Protein AF-A0A9X2UNX3-F1 (afdb_monomer)

Sequence (127 aa):
MVDTNILVYATIDEAPKCDEARRWMQRLQRDGVQLCATPQIYREYLVVLTRGSVFERRFSSDEALATLNDIRPAFRTLSPTGDTFEKCTSLLQRYGVRGKQVHDANIVSVMYRCRHDDVRPQGACQV

Solvent-accessible surface area (backbone atoms only — not comparable to full-atom values): 7279 Å² total; per-residue (Å²): 117,58,55,39,67,53,53,54,23,48,73,34,85,71,30,96,47,15,70,58,37,43,51,51,53,53,47,37,48,73,73,71,46,82,47,26,35,35,71,64,38,54,51,52,38,46,49,57,42,53,74,44,71,49,74,88,41,71,43,53,71,66,57,42,50,50,55,47,62,70,55,47,79,75,36,51,76,52,69,78,54,89,67,28,58,62,46,20,53,52,50,31,67,75,68,66,54,58,77,78,52,46,58,55,42,42,53,52,22,40,54,58,48,57,64,51,58,79,71,50,76,90,70,83,84,80,130

Nearest PDB structures (foldseek):
  7vwo-assembly3_I  TM=8.496E-01  e=4.592E-05  Mycobacterium tuberculosis H37Rv
  1w8i-assembly1_A-2  TM=6.882E-01  e=8.251E-02  Archaeoglobus fulgidus DSM 4304
  5sv2-assembly1_A-2  TM=7.356E-01  e=9.205E-02  Mycobacterium tuberculosis H37Rv
  5k8j-assembly1_B  TM=7.153E-01  e=3.817E-01  Caulobacter vibrioides CB15
  6vlh-assembly1_A  TM=3.922E-01  e=4.725E+00  Human immunodeficiency virus 1

Secondary structure (DSSP, 8-state):
---HHHHHHHH-TTSTTHHHHHHHHHHHHHTTPPPEE-HHHHHHHHHHHHSSEETTEE--HHHHHHHHHHHGGGSEE-PPPTTHHHHHHHHHHHHT--TTHHHHHHHHHHHHHHHHHTTS-------

Mean predicted aligned error: 5.98 Å

Radius of gyration: 16.62 Å; Cα contacts (8 Å, |Δi|>4): 122; chains: 1; bounding box: 39×38×40 Å

Structure (mmCIF, N/CA/C/O backbone):
data_AF-A0A9X2UNX3-F1
#
_entry.id   AF-A0A9X2UNX3-F1
#
loop_
_atom_site.group_PDB
_atom_site.id
_atom_site.type_symbol
_atom_site.label_atom_id
_atom_site.label_alt_id
_atom_site.label_comp_id
_atom_site.label_asym_id
_atom_site.label_entity_id
_atom_site.label_seq_id
_atom_site.pdbx_PDB_ins_code
_atom_site.Cartn_x
_atom_site.Cartn_y
_atom_site.Cartn_z
_atom_site.occupancy
_atom_site.B_iso_or_equiv
_atom_site.auth_seq_id
_atom_site.auth_comp_id
_atom_site.auth_asym_id
_atom_site.auth_atom_id
_atom_site.pdbx_PDB_model_num
ATOM 1 N N . MET A 1 1 ? -9.435 -3.298 2.040 1.00 92.38 1 MET A N 1
ATOM 2 C CA . MET A 1 1 ? -8.011 -2.928 2.169 1.00 92.38 1 MET A CA 1
ATOM 3 C C . MET A 1 1 ? -7.242 -3.749 1.156 1.00 92.38 1 MET A C 1
ATOM 5 O O . MET A 1 1 ? -7.537 -4.932 1.050 1.00 92.38 1 MET A O 1
ATOM 9 N N . VAL A 1 2 ? -6.333 -3.142 0.403 1.00 94.69 2 VAL A N 1
ATOM 10 C CA . VAL A 1 2 ? -5.481 -3.831 -0.571 1.00 94.69 2 VAL A CA 1
ATOM 11 C C . VAL A 1 2 ? -4.076 -3.915 -0.001 1.00 94.69 2 VAL A C 1
ATOM 13 O O . VAL A 1 2 ? -3.547 -2.904 0.450 1.00 94.69 2 VAL A O 1
ATOM 16 N N . ASP A 1 3 ? -3.526 -5.123 0.014 1.00 93.50 3 ASP A N 1
ATOM 17 C CA . ASP A 1 3 ? -2.206 -5.426 0.558 1.00 93.50 3 ASP A CA 1
ATOM 18 C C . ASP A 1 3 ? -1.082 -5.118 -0.450 1.00 93.50 3 ASP A C 1
ATOM 20 O O . ASP A 1 3 ? -1.314 -4.957 -1.655 1.00 93.50 3 ASP A O 1
ATOM 24 N N . THR A 1 4 ? 0.152 -5.043 0.043 1.00 93.25 4 THR A N 1
ATOM 25 C CA . THR A 1 4 ? 1.350 -4.757 -0.746 1.00 93.25 4 THR A CA 1
ATOM 26 C C . THR A 1 4 ? 1.548 -5.761 -1.875 1.00 93.25 4 THR A C 1
ATOM 28 O O . THR A 1 4 ? 1.956 -5.365 -2.964 1.00 93.25 4 THR A O 1
ATOM 31 N N . ASN A 1 5 ? 1.235 -7.043 -1.666 1.00 92.75 5 ASN A N 1
ATOM 32 C CA . ASN A 1 5 ? 1.383 -8.053 -2.714 1.00 92.75 5 ASN A CA 1
ATOM 33 C C . ASN A 1 5 ? 0.528 -7.736 -3.956 1.00 92.75 5 ASN A C 1
ATOM 35 O O . ASN A 1 5 ? 1.043 -7.786 -5.068 1.00 92.75 5 ASN A O 1
ATOM 39 N N . ILE A 1 6 ? -0.739 -7.353 -3.781 1.00 94.19 6 ILE A N 1
ATOM 40 C CA . ILE A 1 6 ? -1.653 -7.013 -4.874 1.00 94.19 6 ILE A CA 1
ATOM 41 C C . ILE A 1 6 ? -1.183 -5.744 -5.580 1.00 94.19 6 ILE A C 1
ATOM 43 O O . ILE A 1 6 ? -1.213 -5.709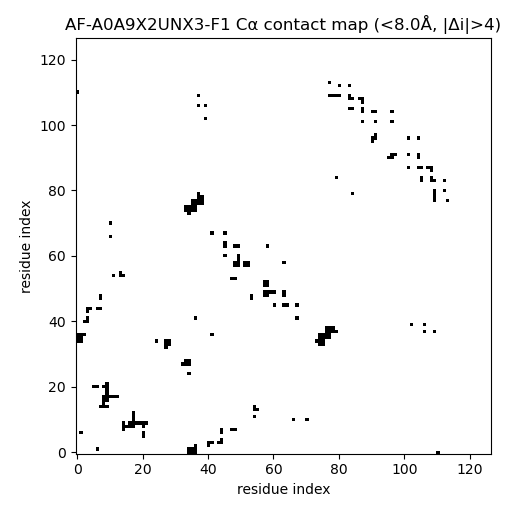 -6.808 1.00 94.19 6 ILE A O 1
ATOM 47 N N . LEU A 1 7 ? -0.699 -4.740 -4.836 1.00 94.88 7 LEU A N 1
ATOM 48 C CA . LEU A 1 7 ? -0.101 -3.547 -5.443 1.00 94.88 7 LEU A CA 1
ATOM 49 C C . LEU A 1 7 ? 1.093 -3.915 -6.327 1.00 94.88 7 LEU A C 1
ATOM 51 O O . LEU A 1 7 ? 1.130 -3.506 -7.479 1.00 94.88 7 LEU A O 1
ATOM 55 N N . VAL A 1 8 ? 2.019 -4.733 -5.818 1.00 95.12 8 VAL A N 1
ATOM 56 C CA . VAL A 1 8 ? 3.202 -5.198 -6.561 1.00 95.12 8 VAL A CA 1
ATOM 57 C C . VAL A 1 8 ? 2.810 -5.968 -7.822 1.00 95.12 8 VAL A C 1
ATOM 59 O O . VAL A 1 8 ? 3.374 -5.719 -8.883 1.00 95.12 8 VAL A O 1
ATOM 62 N N . TYR A 1 9 ? 1.834 -6.877 -7.737 1.00 95.31 9 TYR A N 1
ATOM 63 C CA . TYR A 1 9 ? 1.360 -7.594 -8.920 1.00 95.31 9 TYR A CA 1
ATOM 64 C C . TYR A 1 9 ? 0.719 -6.650 -9.935 1.00 95.31 9 TYR A C 1
ATOM 66 O O . TYR A 1 9 ? 0.945 -6.814 -11.121 1.00 95.31 9 TYR A O 1
ATOM 74 N N . ALA A 1 10 ? -0.062 -5.663 -9.502 1.00 93.62 10 ALA A N 1
ATOM 75 C CA . ALA A 1 10 ? -0.790 -4.801 -10.423 1.00 93.62 10 ALA A CA 1
ATOM 76 C C . ALA A 1 10 ? 0.069 -3.742 -11.136 1.00 93.62 10 ALA A C 1
ATOM 78 O O . ALA A 1 10 ? -0.351 -3.228 -12.180 1.00 93.62 10 ALA A O 1
ATOM 79 N N . THR A 1 11 ? 1.221 -3.377 -10.571 1.00 92.94 11 THR A N 1
ATOM 80 C CA . THR A 1 11 ? 2.065 -2.288 -11.087 1.00 92.94 11 THR A CA 1
ATOM 81 C C . THR A 1 11 ? 3.265 -2.754 -11.901 1.00 92.94 11 THR A C 1
ATOM 83 O O . THR A 1 11 ? 3.841 -1.937 -12.613 1.00 92.94 11 THR A O 1
ATOM 86 N N . ILE A 1 12 ? 3.635 -4.035 -11.832 1.00 92.12 12 ILE A N 1
ATOM 87 C CA . ILE A 1 12 ? 4.781 -4.583 -12.565 1.00 92.12 12 ILE A CA 1
ATOM 88 C C . ILE A 1 12 ? 4.263 -5.508 -13.666 1.00 92.12 12 ILE A C 1
ATOM 90 O O . ILE A 1 12 ? 3.625 -6.519 -13.377 1.00 92.12 12 ILE A O 1
ATOM 94 N N . ASP A 1 13 ? 4.515 -5.161 -14.927 1.00 91.19 13 ASP A N 1
ATOM 95 C CA . ASP A 1 13 ? 4.016 -5.916 -16.086 1.00 91.19 13 ASP A CA 1
ATOM 96 C C . ASP A 1 13 ? 4.584 -7.342 -16.138 1.00 91.19 13 ASP A C 1
ATOM 98 O O . ASP A 1 13 ? 3.883 -8.280 -16.504 1.00 91.19 13 ASP A O 1
ATOM 102 N N . GLU A 1 14 ? 5.824 -7.526 -15.684 1.00 92.00 14 GLU A N 1
ATOM 103 C CA . GLU A 1 14 ? 6.514 -8.815 -15.608 1.00 92.00 14 GLU A CA 1
ATOM 104 C C . GLU A 1 14 ? 5.988 -9.719 -14.477 1.00 92.00 14 GLU A C 1
ATOM 106 O O . GLU A 1 14 ? 6.379 -10.883 -14.358 1.00 92.00 14 GLU A O 1
ATOM 111 N N . ALA A 1 15 ? 5.100 -9.212 -13.616 1.00 91.81 15 ALA A N 1
ATOM 112 C CA . ALA A 1 15 ? 4.562 -9.996 -12.519 1.00 91.81 15 ALA A CA 1
ATOM 113 C C . ALA A 1 15 ? 3.610 -11.092 -13.046 1.00 91.81 15 ALA A C 1
ATOM 115 O O . ALA A 1 15 ? 2.665 -10.797 -13.781 1.00 91.81 15 ALA A O 1
ATOM 116 N N . PRO A 1 16 ? 3.735 -12.356 -12.596 1.00 92.31 16 PRO A N 1
ATOM 117 C CA . PRO A 1 16 ? 3.002 -13.492 -13.174 1.00 92.31 16 PRO A CA 1
ATOM 118 C C . PRO A 1 16 ? 1.475 -13.418 -13.010 1.00 92.31 16 PRO A C 1
ATOM 120 O O . PRO A 1 16 ? 0.745 -14.181 -13.636 1.00 92.31 16 PRO A O 1
ATOM 123 N N . LYS A 1 17 ? 0.979 -12.523 -12.149 1.00 93.56 17 LYS A N 1
ATOM 124 C CA . LYS A 1 17 ? -0.451 -12.290 -11.900 1.00 93.56 17 LYS A CA 1
ATOM 125 C C . LYS A 1 17 ? -0.874 -10.850 -12.185 1.00 93.56 17 LYS A C 1
ATOM 127 O O . LYS A 1 17 ? -1.880 -10.399 -11.641 1.00 93.56 17 LYS A O 1
ATOM 132 N N . CYS A 1 18 ? -0.120 -10.127 -13.013 1.00 94.00 18 CYS A N 1
ATOM 133 C CA . CYS A 1 18 ? -0.375 -8.714 -13.279 1.00 94.00 18 CYS A CA 1
ATOM 134 C C . CYS A 1 18 ? -1.786 -8.464 -13.816 1.00 94.00 18 CYS A C 1
ATOM 136 O O . CYS A 1 18 ? -2.574 -7.729 -13.213 1.00 94.00 18 CYS A O 1
ATOM 138 N N . ASP A 1 19 ? -2.167 -9.186 -14.867 1.00 95.12 19 ASP A N 1
ATOM 139 C CA . ASP A 1 19 ? -3.499 -9.067 -15.454 1.00 95.12 19 ASP A CA 1
ATOM 140 C C . ASP A 1 19 ? -4.619 -9.481 -14.494 1.00 95.12 19 ASP A C 1
ATOM 142 O O . ASP A 1 19 ? -5.700 -8.892 -14.491 1.00 95.12 19 ASP A O 1
ATOM 146 N N . GLU A 1 20 ? -4.386 -10.506 -13.671 1.00 96.19 20 GLU A N 1
ATOM 147 C CA . GLU A 1 20 ? -5.356 -10.959 -12.673 1.00 96.19 20 GLU A CA 1
ATOM 148 C C . GLU A 1 20 ? -5.585 -9.881 -11.607 1.00 96.19 20 GLU A C 1
ATOM 150 O O . GLU A 1 20 ? -6.734 -9.529 -11.329 1.00 96.19 20 GLU A O 1
ATOM 155 N N . ALA A 1 21 ? -4.506 -9.300 -11.075 1.00 95.50 21 ALA A N 1
ATOM 156 C CA . ALA A 1 21 ? -4.566 -8.231 -10.087 1.00 95.50 21 ALA A CA 1
ATOM 157 C C . ALA A 1 21 ? -5.266 -6.983 -10.649 1.00 95.50 21 ALA A C 1
ATOM 159 O O . ALA A 1 21 ? -6.172 -6.440 -10.010 1.00 95.50 21 ALA A O 1
ATOM 160 N N . ARG A 1 22 ? -4.922 -6.570 -11.878 1.00 95.19 22 ARG A N 1
ATOM 161 C CA . ARG A 1 22 ? -5.570 -5.443 -12.571 1.00 95.19 22 ARG A CA 1
ATOM 162 C C . ARG A 1 22 ? -7.062 -5.687 -12.779 1.00 95.19 22 ARG A C 1
ATOM 164 O O . ARG A 1 22 ? -7.871 -4.835 -12.411 1.00 95.19 22 ARG A O 1
ATOM 171 N N . ARG A 1 23 ? -7.451 -6.862 -13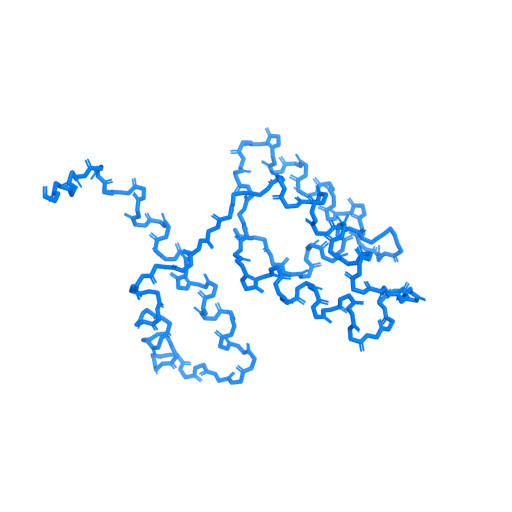.292 1.00 95.44 23 ARG A N 1
ATOM 172 C CA . ARG A 1 23 ? -8.867 -7.221 -13.492 1.00 95.44 23 ARG A CA 1
ATOM 173 C C . ARG A 1 23 ? -9.648 -7.249 -12.183 1.00 95.44 23 ARG A C 1
ATOM 175 O O . ARG A 1 23 ? -10.791 -6.793 -12.155 1.00 95.44 23 ARG A O 1
ATOM 182 N N . TRP A 1 24 ? -9.055 -7.770 -11.111 1.00 95.12 24 TRP A N 1
ATOM 183 C CA . TRP A 1 24 ? -9.691 -7.807 -9.796 1.00 95.12 24 TRP A CA 1
ATOM 184 C C . TRP A 1 24 ? -9.952 -6.395 -9.258 1.00 95.12 24 TRP A C 1
ATOM 186 O O . TRP A 1 24 ? -11.082 -6.091 -8.877 1.00 95.12 24 TRP A O 1
ATOM 196 N N . MET A 1 25 ? -8.956 -5.503 -9.317 1.00 93.69 25 MET A N 1
ATOM 197 C CA . MET A 1 25 ? -9.121 -4.108 -8.890 1.00 93.69 25 MET A CA 1
ATOM 198 C C . MET A 1 25 ? -10.160 -3.362 -9.732 1.00 93.69 25 MET A C 1
ATOM 200 O O . MET A 1 25 ? -11.055 -2.727 -9.177 1.0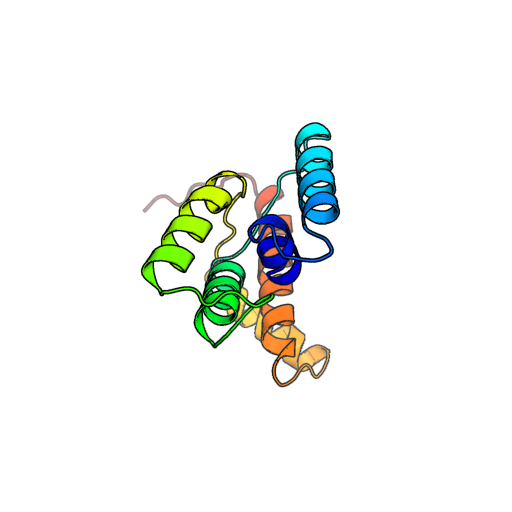0 93.69 25 MET A O 1
ATOM 204 N N . GLN A 1 26 ? -10.098 -3.493 -11.060 1.00 93.88 26 GLN A N 1
ATOM 205 C CA . GLN A 1 26 ? -11.063 -2.869 -11.971 1.00 93.88 26 GLN A CA 1
ATOM 206 C C . GLN A 1 26 ? -12.486 -3.380 -11.743 1.00 93.88 26 GLN A C 1
ATOM 208 O O . GLN A 1 26 ? -13.443 -2.616 -11.830 1.00 93.88 26 GLN A O 1
ATOM 213 N N . ARG A 1 27 ? -12.656 -4.680 -11.472 1.00 95.88 27 ARG A N 1
ATOM 214 C CA . ARG A 1 27 ? -13.964 -5.248 -11.134 1.00 95.88 27 ARG A CA 1
ATOM 215 C C . ARG A 1 27 ? -14.510 -4.625 -9.854 1.00 95.88 27 ARG A C 1
ATOM 217 O O . ARG A 1 27 ? -15.627 -4.134 -9.878 1.00 95.88 27 ARG A O 1
ATOM 224 N N . LEU A 1 28 ? -13.723 -4.595 -8.780 1.00 94.31 28 LEU A N 1
ATOM 225 C CA . LEU A 1 28 ? -14.159 -4.007 -7.512 1.00 94.31 28 LEU A CA 1
ATOM 226 C C . LEU A 1 28 ? -14.555 -2.536 -7.663 1.00 94.31 28 LEU A C 1
ATOM 228 O O . LEU A 1 28 ? -15.599 -2.134 -7.163 1.00 94.31 28 LEU A O 1
ATOM 232 N N . GLN A 1 29 ? -13.772 -1.755 -8.408 1.00 91.56 29 GLN A N 1
ATOM 233 C CA . GLN A 1 29 ? -14.106 -0.359 -8.690 1.00 91.56 29 GLN A CA 1
ATOM 234 C C . GLN A 1 29 ? -15.410 -0.221 -9.488 1.00 91.56 29 GLN A C 1
ATOM 236 O O . GLN A 1 29 ? -16.239 0.621 -9.150 1.00 91.56 29 GLN A O 1
ATOM 241 N N . ARG A 1 30 ? -15.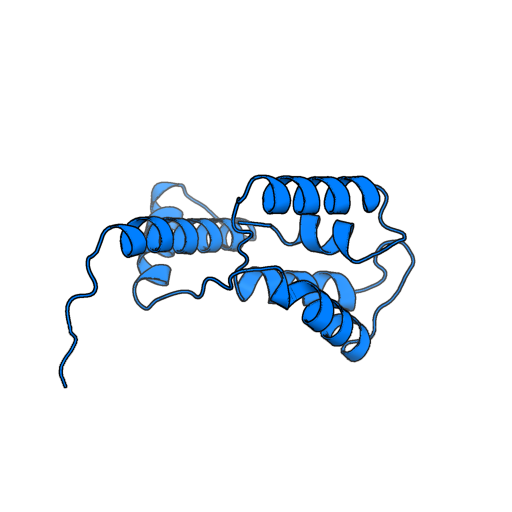628 -1.063 -10.511 1.00 94.44 30 ARG A N 1
ATOM 242 C CA . ARG A 1 30 ? -16.893 -1.090 -11.272 1.00 94.44 30 ARG A CA 1
ATOM 243 C C . ARG A 1 30 ? -18.089 -1.489 -10.412 1.00 94.44 30 ARG A C 1
ATOM 245 O O . ARG A 1 30 ? -19.168 -0.941 -10.601 1.00 94.44 30 ARG A O 1
ATOM 252 N N . ASP A 1 31 ? -17.879 -2.381 -9.451 1.00 96.31 31 ASP A N 1
ATOM 253 C CA . ASP A 1 31 ? -18.893 -2.818 -8.488 1.00 96.31 31 ASP A CA 1
ATOM 254 C C . ASP A 1 31 ? -19.125 -1.769 -7.369 1.00 96.31 31 ASP A C 1
ATOM 256 O O . ASP A 1 31 ? -19.857 -2.025 -6.415 1.00 96.31 31 ASP A O 1
ATOM 260 N N . GLY A 1 32 ? -18.502 -0.584 -7.459 1.00 93.25 32 GLY A N 1
ATOM 261 C CA . GLY A 1 32 ? -18.643 0.505 -6.485 1.00 93.25 32 GLY A CA 1
ATOM 262 C C . GLY A 1 32 ? -17.886 0.276 -5.173 1.00 93.25 32 GLY A C 1
ATOM 263 O O . GLY A 1 32 ? -18.100 0.995 -4.197 1.00 93.25 32 GLY A O 1
ATOM 264 N N . VAL A 1 33 ? -16.997 -0.718 -5.119 1.00 93.81 33 VAL A N 1
ATOM 265 C CA . VAL A 1 33 ? -16.198 -1.022 -3.931 1.00 93.81 33 VAL A CA 1
ATOM 266 C C . VAL A 1 33 ? -15.003 -0.075 -3.859 1.00 93.81 33 VAL A C 1
ATOM 268 O O . VAL A 1 33 ? -14.098 -0.116 -4.696 1.00 93.81 33 VAL A O 1
ATOM 271 N N . GLN A 1 34 ? -14.956 0.744 -2.807 1.00 93.31 34 GLN A N 1
ATOM 272 C CA . GLN A 1 34 ? -13.822 1.627 -2.556 1.00 93.31 34 GLN A CA 1
ATOM 273 C C . GLN A 1 34 ? -12.562 0.816 -2.223 1.00 93.31 34 GLN A C 1
ATOM 275 O O . GLN A 1 34 ? -12.486 0.131 -1.196 1.00 93.31 34 GLN A O 1
ATOM 280 N N . LEU A 1 35 ? -11.533 0.945 -3.059 1.00 95.25 35 LEU A N 1
ATOM 281 C CA . LEU A 1 35 ? -10.209 0.422 -2.746 1.00 95.25 35 LEU A CA 1
ATOM 282 C C . LEU A 1 35 ? -9.533 1.330 -1.717 1.00 95.25 35 LEU A C 1
ATOM 284 O O . LEU A 1 35 ? -9.529 2.555 -1.845 1.00 95.25 35 LEU A O 1
ATOM 288 N N . CYS A 1 36 ? -8.944 0.716 -0.694 1.00 96.19 36 CYS A N 1
ATOM 289 C CA . CYS A 1 36 ? -8.269 1.426 0.387 1.00 96.19 36 CYS A CA 1
ATOM 290 C C . CYS A 1 36 ? -6.891 0.828 0.645 1.00 96.19 36 CYS A C 1
ATOM 292 O O . CYS A 1 36 ? -6.759 -0.397 0.666 1.00 96.19 36 CYS A O 1
ATOM 294 N N . ALA A 1 37 ? -5.912 1.677 0.933 1.00 96.44 37 ALA A N 1
ATOM 295 C CA . ALA A 1 37 ? -4.577 1.282 1.371 1.00 96.44 37 ALA A CA 1
ATOM 296 C C . ALA A 1 37 ? -4.081 2.232 2.470 1.00 96.44 37 ALA A C 1
ATOM 298 O O . ALA A 1 37 ? -4.595 3.341 2.630 1.00 96.44 37 ALA A O 1
ATOM 299 N N . THR A 1 38 ? -3.104 1.790 3.260 1.00 96.31 38 THR A N 1
ATOM 300 C CA . THR A 1 38 ? -2.526 2.596 4.345 1.00 96.31 38 THR A CA 1
ATOM 301 C C . THR A 1 38 ? -1.140 3.113 3.961 1.00 96.31 38 THR A C 1
ATOM 303 O O . THR A 1 38 ? -0.460 2.503 3.132 1.00 96.31 38 THR A O 1
ATOM 306 N N . PRO A 1 39 ? -0.638 4.176 4.616 1.00 95.62 39 PRO A N 1
ATOM 307 C CA . PRO A 1 39 ? 0.751 4.599 4.453 1.00 95.62 39 PRO A CA 1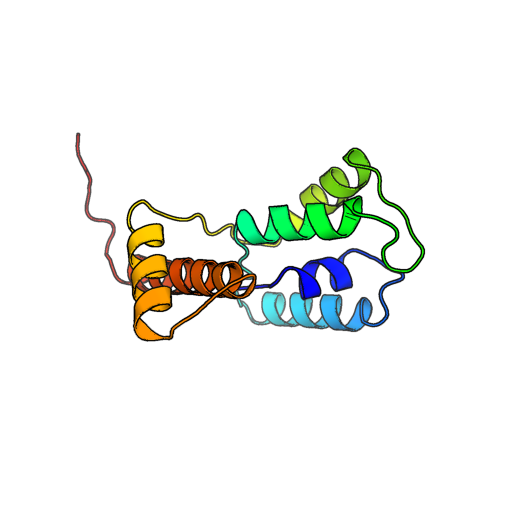
ATOM 308 C C . PRO A 1 39 ? 1.779 3.496 4.747 1.00 95.62 39 PRO A C 1
ATOM 310 O O . PRO A 1 39 ? 2.881 3.532 4.207 1.00 95.62 39 PRO A O 1
ATOM 313 N N . GLN A 1 40 ? 1.445 2.517 5.598 1.00 96.12 40 GLN A N 1
ATOM 314 C CA . GLN A 1 40 ? 2.319 1.370 5.850 1.00 96.12 40 GLN A CA 1
ATOM 315 C C . GLN A 1 40 ? 2.439 0.479 4.613 1.00 96.12 40 GLN A C 1
ATOM 317 O O . GLN A 1 40 ? 3.557 0.164 4.222 1.00 96.12 40 GLN A O 1
ATOM 322 N N . ILE A 1 41 ? 1.318 0.166 3.959 1.00 97.31 41 ILE A N 1
ATOM 323 C CA . ILE A 1 41 ? 1.284 -0.636 2.728 1.00 97.31 41 ILE A CA 1
ATOM 324 C C . ILE A 1 41 ? 2.120 0.028 1.625 1.00 97.31 41 ILE A C 1
ATOM 326 O O . ILE A 1 41 ? 2.876 -0.645 0.927 1.00 97.31 41 ILE A O 1
ATOM 330 N N . TYR A 1 42 ? 2.056 1.359 1.506 1.00 97.50 42 TYR A N 1
ATOM 331 C CA . TYR A 1 42 ? 2.891 2.102 0.555 1.00 97.50 42 TYR A CA 1
ATOM 332 C C . TYR A 1 42 ? 4.386 2.028 0.889 1.00 97.50 42 TYR A C 1
ATOM 334 O O . TYR A 1 42 ? 5.208 1.885 -0.012 1.00 97.50 42 TYR A O 1
ATOM 342 N N . ARG A 1 43 ? 4.767 2.087 2.172 1.00 96.69 43 ARG A N 1
ATOM 343 C CA . ARG A 1 43 ? 6.173 1.900 2.574 1.00 96.69 43 ARG A CA 1
ATOM 344 C C . ARG A 1 43 ? 6.653 0.481 2.295 1.00 96.69 43 ARG A C 1
ATOM 346 O O . ARG A 1 43 ? 7.750 0.311 1.778 1.00 96.69 43 ARG A O 1
ATOM 353 N N . GLU A 1 44 ? 5.838 -0.523 2.600 1.00 96.44 44 GLU A N 1
ATOM 354 C CA . GLU A 1 44 ? 6.148 -1.924 2.303 1.00 96.44 44 GLU A CA 1
ATOM 355 C C . GLU A 1 44 ? 6.295 -2.156 0.795 1.00 96.44 44 GLU A C 1
ATOM 357 O O . GLU A 1 44 ? 7.233 -2.824 0.369 1.00 96.44 44 GLU A O 1
ATOM 362 N N . TYR A 1 45 ? 5.441 -1.531 -0.019 1.00 96.81 45 TYR A N 1
ATOM 363 C CA . TYR A 1 45 ? 5.559 -1.529 -1.477 1.00 96.81 45 TYR A CA 1
ATOM 364 C C . TYR A 1 45 ? 6.908 -0.969 -1.940 1.00 96.81 45 TYR A C 1
ATOM 366 O O . TYR A 1 45 ? 7.634 -1.642 -2.670 1.00 96.81 45 TYR A O 1
ATOM 374 N N . LEU A 1 46 ? 7.297 0.215 -1.455 1.00 96.88 46 LEU A N 1
ATOM 375 C CA . LEU A 1 46 ? 8.590 0.815 -1.797 1.00 96.88 46 LEU A CA 1
ATOM 376 C C . LEU A 1 46 ? 9.764 -0.071 -1.362 1.00 96.88 46 LEU A C 1
ATOM 378 O O . LEU A 1 46 ? 10.714 -0.237 -2.122 1.00 96.88 46 LEU A O 1
ATOM 382 N N . VAL A 1 47 ? 9.687 -0.696 -0.181 1.00 96.19 47 VAL A N 1
ATOM 383 C CA . VAL A 1 47 ? 10.695 -1.666 0.277 1.00 96.19 47 VAL A CA 1
ATOM 384 C C . VAL A 1 47 ? 10.779 -2.859 -0.673 1.00 96.19 47 VAL A C 1
ATOM 386 O O . VAL A 1 47 ? 11.882 -3.286 -1.005 1.00 96.19 47 VAL A O 1
ATOM 389 N N . VAL A 1 48 ? 9.649 -3.408 -1.129 1.00 95.25 48 VAL A N 1
ATOM 390 C CA . VAL A 1 48 ? 9.660 -4.534 -2.073 1.00 95.25 48 VAL A CA 1
ATOM 391 C C . VAL A 1 48 ? 10.352 -4.140 -3.371 1.00 95.25 48 VAL A C 1
ATOM 393 O O . VAL A 1 48 ? 11.241 -4.872 -3.794 1.00 95.25 48 VAL A O 1
ATOM 396 N N . LEU A 1 49 ? 10.001 -2.995 -3.958 1.00 95.38 49 LEU A N 1
ATOM 397 C CA . LEU A 1 49 ? 10.555 -2.555 -5.241 1.00 95.38 49 LEU A CA 1
ATOM 398 C C . LEU A 1 49 ? 12.049 -2.206 -5.165 1.00 95.38 49 LEU A C 1
ATOM 400 O O . LEU A 1 49 ? 12.775 -2.440 -6.125 1.00 95.38 49 LEU A O 1
ATOM 404 N N . THR A 1 50 ? 12.518 -1.672 -4.034 1.00 95.06 50 THR A N 1
ATOM 405 C CA . THR A 1 50 ? 13.887 -1.128 -3.909 1.00 95.06 50 THR A CA 1
ATOM 406 C C . THR A 1 50 ? 14.894 -2.067 -3.239 1.00 95.06 50 THR A C 1
ATOM 408 O O . THR A 1 50 ? 16.098 -1.842 -3.344 1.00 95.06 50 THR A O 1
ATOM 411 N N . ARG A 1 51 ? 14.461 -3.145 -2.565 1.00 92.62 51 ARG A N 1
ATOM 412 C CA . ARG A 1 51 ? 15.380 -4.057 -1.841 1.00 92.62 51 ARG A CA 1
ATOM 413 C C . ARG A 1 51 ? 16.254 -4.942 -2.738 1.00 92.62 51 ARG A C 1
ATOM 415 O O . ARG A 1 51 ? 17.138 -5.626 -2.228 1.00 92.62 51 ARG A O 1
ATOM 422 N N . GLY A 1 52 ? 15.969 -5.016 -4.036 1.00 88.88 52 GLY A N 1
ATOM 423 C CA . GLY A 1 52 ? 16.648 -5.911 -4.968 1.00 88.88 52 GLY A CA 1
ATOM 424 C C . GLY A 1 52 ? 15.907 -6.030 -6.297 1.00 88.88 52 GLY A C 1
ATOM 425 O O . GLY A 1 52 ? 15.115 -5.166 -6.656 1.00 88.88 52 GLY A O 1
ATOM 426 N N . SER A 1 53 ? 16.163 -7.114 -7.029 1.00 88.12 53 SER A N 1
ATOM 427 C CA . SER A 1 53 ? 15.397 -7.449 -8.231 1.00 88.12 53 SER A CA 1
ATOM 428 C C . SER A 1 53 ? 14.026 -8.023 -7.872 1.00 88.12 53 SER A C 1
ATOM 430 O O . SER A 1 53 ? 13.938 -8.981 -7.099 1.00 88.12 53 SER A O 1
ATOM 432 N N . VAL A 1 54 ? 12.974 -7.485 -8.477 1.00 88.56 54 VAL A N 1
ATOM 433 C CA . VAL A 1 54 ? 11.588 -7.942 -8.373 1.00 88.56 54 VAL A CA 1
ATOM 434 C C . VAL A 1 54 ? 11.124 -8.298 -9.778 1.00 88.56 54 VAL A C 1
ATOM 436 O O . VAL A 1 54 ? 11.168 -7.445 -10.656 1.00 88.56 54 VAL A O 1
ATOM 439 N N . PHE A 1 55 ? 10.723 -9.555 -9.995 1.00 89.81 55 PHE A N 1
ATOM 440 C CA . PHE A 1 55 ? 10.369 -10.077 -11.326 1.00 89.81 55 PHE A CA 1
ATOM 441 C C . PHE A 1 55 ? 11.426 -9.726 -12.390 1.00 89.81 55 PHE A C 1
ATOM 443 O O . PHE A 1 55 ? 11.117 -9.169 -13.432 1.00 89.81 55 PHE A O 1
ATOM 450 N N . GLU A 1 56 ? 12.700 -9.993 -12.071 1.00 88.12 56 GLU A N 1
ATOM 451 C CA . GLU A 1 56 ? 13.874 -9.752 -12.936 1.00 88.12 56 GLU A CA 1
ATOM 452 C C . GLU A 1 56 ? 14.214 -8.277 -13.220 1.00 88.12 56 GLU A C 1
ATOM 454 O O . GLU A 1 56 ? 15.296 -7.980 -13.725 1.00 88.12 56 GLU A O 1
ATOM 459 N N . ARG A 1 57 ? 13.380 -7.333 -12.775 1.00 88.75 57 ARG A N 1
ATOM 460 C CA . ARG A 1 57 ? 13.629 -5.893 -12.875 1.00 88.75 57 ARG A CA 1
ATOM 461 C C . ARG A 1 57 ? 14.191 -5.323 -11.573 1.00 88.75 57 ARG A C 1
ATOM 463 O O . ARG A 1 57 ? 13.787 -5.711 -10.480 1.00 88.75 57 ARG A O 1
ATOM 470 N N . ARG A 1 58 ? 15.119 -4.369 -11.665 1.00 92.62 58 ARG A N 1
ATOM 471 C CA . ARG A 1 58 ? 15.545 -3.534 -10.527 1.00 92.62 58 ARG A CA 1
ATOM 472 C C . ARG A 1 58 ? 14.924 -2.154 -10.666 1.00 92.62 58 ARG A C 1
ATOM 474 O O . ARG A 1 58 ? 14.973 -1.589 -11.752 1.00 92.62 58 ARG A O 1
ATOM 481 N N . PHE A 1 59 ? 14.389 -1.629 -9.571 1.00 94.94 59 PHE A N 1
ATOM 482 C CA . PHE A 1 59 ? 13.841 -0.279 -9.522 1.00 94.94 59 PHE A CA 1
ATOM 483 C C . PHE A 1 59 ? 14.793 0.633 -8.757 1.00 94.94 59 PHE A C 1
ATOM 485 O O . PHE A 1 59 ? 15.267 0.289 -7.670 1.00 94.94 59 PHE A O 1
ATOM 492 N N . SER A 1 60 ? 15.046 1.814 -9.307 1.00 95.62 60 SER A N 1
ATOM 493 C CA . SER A 1 60 ? 15.551 2.941 -8.530 1.00 95.62 60 SER A CA 1
ATOM 494 C C . SER A 1 60 ? 14.470 3.474 -7.581 1.00 95.62 60 SER A C 1
ATOM 496 O O . SER A 1 60 ? 13.274 3.218 -7.753 1.00 95.62 60 SER A O 1
ATOM 498 N N . SER A 1 61 ? 14.882 4.247 -6.574 1.00 95.50 61 SER A N 1
ATOM 499 C CA . SER A 1 61 ? 13.944 4.927 -5.673 1.00 95.50 61 SER A CA 1
ATOM 500 C C . SER A 1 61 ? 12.980 5.843 -6.432 1.00 95.50 61 SER A C 1
ATOM 502 O O . SER A 1 61 ? 11.791 5.857 -6.119 1.00 95.50 61 SER A O 1
ATOM 504 N N . ASP A 1 62 ? 13.467 6.555 -7.451 1.00 97.69 62 ASP A N 1
ATOM 505 C CA . ASP A 1 62 ? 12.659 7.490 -8.240 1.00 97.69 62 ASP A CA 1
ATOM 506 C C . ASP A 1 62 ? 11.612 6.758 -9.086 1.00 97.69 62 ASP A C 1
ATOM 508 O O . ASP A 1 62 ? 10.445 7.144 -9.085 1.00 97.69 62 ASP A O 1
ATOM 512 N N . GLU A 1 63 ? 11.982 5.647 -9.733 1.00 96.31 63 GLU A N 1
ATOM 513 C CA . GLU A 1 63 ? 11.025 4.808 -10.468 1.00 96.31 63 GLU A CA 1
ATOM 514 C C . GLU A 1 63 ? 9.963 4.204 -9.543 1.00 96.31 63 GLU A C 1
ATOM 516 O O . GLU A 1 63 ? 8.777 4.185 -9.882 1.00 96.31 63 GLU A O 1
ATOM 521 N N . ALA A 1 64 ? 10.365 3.718 -8.364 1.00 96.31 64 ALA A N 1
ATOM 522 C CA . ALA A 1 64 ? 9.434 3.146 -7.395 1.00 96.31 64 ALA A CA 1
ATOM 523 C C . ALA A 1 64 ? 8.440 4.199 -6.874 1.00 96.31 64 ALA A C 1
ATOM 525 O O . ALA A 1 64 ? 7.247 3.910 -6.739 1.00 96.31 64 ALA A O 1
ATOM 526 N N . LEU A 1 65 ? 8.912 5.425 -6.620 1.00 97.44 65 LEU A N 1
ATOM 527 C CA . LEU A 1 65 ? 8.077 6.554 -6.210 1.00 97.44 65 LEU A CA 1
ATOM 528 C C . LEU A 1 65 ? 7.141 7.017 -7.328 1.00 97.44 65 LEU A C 1
ATOM 530 O O . LEU A 1 65 ? 5.966 7.251 -7.053 1.00 97.44 65 LEU A O 1
ATOM 534 N N . ALA A 1 66 ? 7.627 7.116 -8.567 1.00 96.88 66 ALA A N 1
ATOM 535 C CA . ALA A 1 66 ? 6.800 7.445 -9.726 1.00 96.88 66 ALA A CA 1
ATOM 536 C C . ALA A 1 66 ? 5.668 6.421 -9.889 1.00 96.88 66 ALA A C 1
ATOM 538 O O . ALA A 1 66 ? 4.496 6.787 -9.871 1.00 96.88 66 ALA A O 1
ATOM 539 N N . THR A 1 67 ? 6.010 5.130 -9.872 1.00 95.31 67 THR A N 1
ATOM 540 C CA . THR A 1 67 ? 5.029 4.039 -9.974 1.00 95.31 67 THR A CA 1
ATOM 541 C C . THR A 1 67 ? 3.993 4.094 -8.844 1.00 95.31 67 THR A C 1
ATOM 543 O O . THR A 1 67 ? 2.799 3.894 -9.067 1.00 95.31 67 THR A O 1
ATOM 546 N N . LEU A 1 68 ? 4.425 4.380 -7.609 1.00 96.31 68 LEU A N 1
ATOM 547 C CA . LEU A 1 68 ? 3.509 4.550 -6.481 1.00 96.31 68 LEU A CA 1
ATOM 548 C C . LEU A 1 68 ? 2.583 5.760 -6.678 1.00 96.31 68 LEU A C 1
ATOM 550 O O . LEU A 1 68 ? 1.396 5.679 -6.366 1.00 96.31 68 LEU A O 1
ATOM 554 N N . ASN A 1 69 ? 3.108 6.880 -7.171 1.00 96.31 69 ASN A N 1
ATOM 555 C CA . ASN A 1 69 ? 2.327 8.092 -7.406 1.00 96.31 69 ASN A CA 1
ATOM 556 C C . ASN A 1 69 ? 1.279 7.910 -8.508 1.00 96.31 69 ASN A C 1
ATOM 558 O O . ASN A 1 69 ? 0.203 8.492 -8.387 1.00 96.31 69 ASN A O 1
ATOM 562 N N . ASP A 1 70 ? 1.548 7.065 -9.502 1.00 95.00 70 ASP A N 1
ATOM 563 C CA . ASP A 1 70 ? 0.595 6.745 -10.567 1.00 95.00 70 ASP A CA 1
ATOM 564 C C . ASP A 1 70 ? -0.581 5.906 -10.053 1.00 95.00 70 ASP A C 1
ATOM 566 O O . ASP A 1 70 ? -1.736 6.151 -10.404 1.00 95.00 70 ASP A O 1
ATOM 570 N N . ILE A 1 71 ? -0.314 4.929 -9.178 1.00 92.88 71 ILE A N 1
ATOM 571 C CA . ILE A 1 71 ? -1.345 3.997 -8.699 1.00 92.88 71 ILE A CA 1
ATOM 572 C C . ILE A 1 71 ? -2.121 4.527 -7.484 1.00 92.88 71 ILE A C 1
ATOM 574 O O . ILE A 1 71 ? -3.305 4.228 -7.322 1.00 92.88 71 ILE A O 1
ATOM 578 N N . ARG A 1 72 ? -1.490 5.335 -6.620 1.00 94.62 72 ARG A N 1
ATOM 579 C CA . ARG A 1 72 ? -2.072 5.812 -5.350 1.00 94.62 72 ARG A CA 1
ATOM 580 C C . ARG A 1 72 ? -3.421 6.541 -5.494 1.00 94.62 72 ARG A C 1
ATOM 582 O O . ARG A 1 72 ? -4.270 6.311 -4.633 1.00 94.62 72 ARG A O 1
ATOM 589 N N . PRO A 1 73 ? -3.677 7.379 -6.520 1.00 94.19 73 PRO A N 1
ATOM 590 C CA . PRO A 1 73 ? -4.962 8.064 -6.689 1.00 94.19 73 PRO A CA 1
ATOM 591 C C . PRO A 1 73 ? -6.170 7.128 -6.830 1.00 94.19 73 PRO A C 1
ATOM 593 O O . PRO A 1 73 ? -7.286 7.529 -6.513 1.00 94.19 73 PRO A O 1
ATOM 596 N N . ALA A 1 74 ? -5.964 5.873 -7.244 1.00 92.31 74 ALA A N 1
ATOM 597 C CA . ALA A 1 74 ? -7.027 4.870 -7.321 1.00 92.31 74 ALA A CA 1
ATOM 598 C C . ALA A 1 74 ? -7.509 4.369 -5.940 1.00 92.31 74 ALA A C 1
ATOM 600 O O . ALA A 1 74 ? -8.466 3.594 -5.868 1.00 92.31 74 ALA A O 1
ATOM 601 N N . PHE A 1 75 ? -6.857 4.794 -4.849 1.00 95.12 75 PHE A N 1
ATOM 602 C CA . PHE A 1 75 ? -7.095 4.318 -3.489 1.00 95.12 75 PHE A CA 1
ATOM 603 C C . PHE A 1 75 ? -7.495 5.455 -2.551 1.00 95.12 75 PHE A C 1
ATOM 605 O O . PHE A 1 75 ? -6.859 6.509 -2.489 1.00 95.12 75 PHE A O 1
ATOM 612 N N . ARG A 1 76 ? -8.483 5.192 -1.690 1.00 95.50 76 ARG A N 1
ATOM 613 C CA . ARG A 1 76 ? -8.673 5.990 -0.475 1.00 95.50 76 ARG A CA 1
ATOM 614 C C . ARG A 1 76 ? -7.558 5.641 0.506 1.00 95.50 76 ARG A C 1
ATOM 616 O O . ARG A 1 76 ? -7.450 4.501 0.960 1.00 95.50 76 ARG A O 1
ATOM 623 N N . THR A 1 77 ? -6.741 6.626 0.857 1.00 94.75 77 THR A N 1
ATOM 624 C CA . THR A 1 77 ? -5.693 6.422 1.861 1.00 94.75 77 THR A CA 1
ATOM 625 C C . THR A 1 77 ? -6.302 6.464 3.260 1.00 94.75 77 THR A C 1
ATOM 627 O O . THR A 1 77 ? -6.921 7.456 3.640 1.00 94.75 77 THR A O 1
ATOM 630 N N . LEU A 1 78 ? -6.134 5.380 4.019 1.00 94.56 78 LEU A N 1
ATOM 631 C CA . LEU A 1 78 ? -6.565 5.274 5.412 1.00 94.56 78 LEU A CA 1
ATOM 632 C C . LEU A 1 78 ? -5.346 5.413 6.323 1.00 94.56 78 LEU A C 1
ATOM 634 O O . LEU A 1 78 ? -4.456 4.558 6.329 1.00 94.56 78 LEU A O 1
ATOM 638 N N . SER A 1 79 ? -5.298 6.507 7.075 1.00 91.00 79 SER A N 1
ATOM 639 C CA . SER A 1 79 ? -4.191 6.805 7.981 1.00 91.00 79 SER A CA 1
ATOM 640 C C . SER A 1 79 ? -4.489 6.306 9.397 1.00 91.00 79 SER A C 1
ATOM 642 O O . SER A 1 79 ? -5.634 6.397 9.839 1.00 91.00 79 SER A O 1
ATOM 644 N N . PRO A 1 80 ? -3.472 5.817 10.130 1.00 89.94 80 PRO A N 1
ATOM 645 C CA . PRO A 1 80 ? -3.584 5.609 11.567 1.00 89.94 80 PRO A CA 1
ATOM 646 C C . PRO A 1 80 ? -4.050 6.888 12.274 1.00 89.94 80 PRO A C 1
ATOM 648 O O . PRO A 1 80 ? -3.548 7.976 11.996 1.00 89.94 80 PRO A O 1
ATOM 651 N N . THR A 1 81 ? -4.999 6.744 13.190 1.00 88.81 81 THR A N 1
ATOM 652 C CA . THR A 1 81 ? -5.420 7.778 14.148 1.00 88.81 81 THR A CA 1
ATOM 653 C C . THR A 1 81 ? -4.665 7.619 15.470 1.00 88.81 81 THR A C 1
ATOM 655 O O . THR A 1 81 ? -3.991 6.605 15.657 1.00 88.81 81 THR A O 1
ATOM 658 N N . GLY A 1 82 ? -4.838 8.565 16.406 1.00 86.25 82 GLY A N 1
ATOM 659 C CA . GLY A 1 82 ? -4.254 8.495 17.757 1.00 86.25 82 GLY A CA 1
ATOM 660 C C . GLY A 1 82 ? -4.420 7.116 18.403 1.00 86.25 82 GLY A C 1
ATOM 661 O O . GLY A 1 82 ? -3.424 6.484 18.713 1.00 86.25 82 GLY A O 1
ATOM 662 N N . ASP A 1 83 ? -5.651 6.594 18.429 1.00 90.19 83 ASP A N 1
ATOM 663 C CA . ASP A 1 83 ? -5.988 5.310 19.072 1.00 90.19 83 ASP A CA 1
ATOM 664 C C . ASP A 1 83 ? -5.55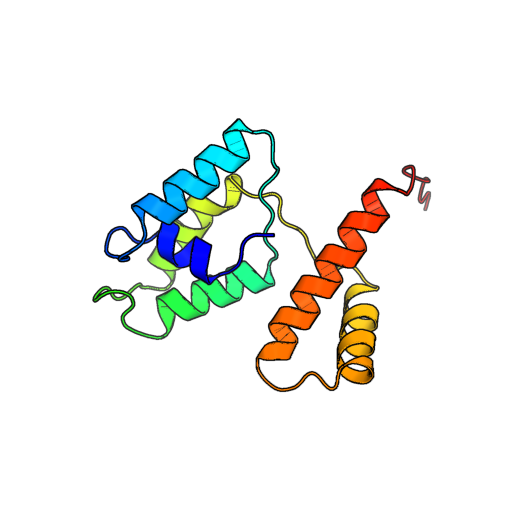7 4.034 18.303 1.00 90.19 83 ASP A C 1
ATOM 666 O O . ASP A 1 83 ? -5.895 2.908 18.693 1.00 90.19 83 ASP A O 1
ATOM 670 N N . THR A 1 84 ? -4.941 4.161 17.119 1.00 93.69 84 THR A N 1
ATOM 671 C CA . THR A 1 84 ? -4.636 2.984 16.278 1.00 93.69 84 THR A CA 1
ATOM 672 C C . THR A 1 84 ? -3.570 2.105 16.923 1.00 93.69 84 THR A C 1
ATOM 674 O O . THR A 1 84 ? -3.629 0.877 16.812 1.00 93.69 84 THR A O 1
ATOM 677 N N . PHE A 1 85 ? -2.617 2.718 17.622 1.00 94.44 85 PHE A N 1
ATOM 678 C CA . PHE A 1 85 ? -1.522 2.002 18.261 1.00 94.44 85 PHE A CA 1
ATOM 679 C C . PHE A 1 85 ? -2.013 1.147 19.435 1.00 94.44 85 PHE A C 1
ATOM 681 O O . PHE A 1 85 ? -1.650 -0.020 19.545 1.00 94.44 85 PHE A O 1
ATOM 688 N N . GLU A 1 86 ? -2.909 1.682 20.254 1.00 95.50 86 GLU A N 1
ATOM 689 C CA . GLU A 1 86 ? -3.565 1.025 21.384 1.00 95.50 86 GLU A CA 1
ATOM 690 C C . GLU A 1 86 ? -4.390 -0.163 20.898 1.00 95.50 86 GLU A C 1
ATOM 692 O O . GLU A 1 86 ? -4.355 -1.253 21.477 1.00 95.50 86 GLU A O 1
ATOM 697 N N . LYS A 1 87 ? -5.100 0.009 19.775 1.00 95.44 87 LYS A N 1
ATOM 698 C CA . LYS A 1 87 ? -5.803 -1.113 19.158 1.00 95.44 87 LYS A CA 1
ATOM 699 C C . LYS A 1 87 ? -4.818 -2.186 18.696 1.00 95.44 87 LYS A C 1
ATOM 701 O O . LYS A 1 87 ? -5.053 -3.360 18.988 1.00 95.44 87 LYS A O 1
ATOM 706 N N . CYS A 1 88 ? -3.722 -1.804 18.048 1.00 96.19 88 CYS A N 1
ATOM 707 C CA . CYS A 1 88 ? -2.702 -2.739 17.583 1.00 96.19 88 CYS A CA 1
ATOM 708 C C . CYS A 1 88 ? -2.098 -3.527 18.745 1.00 96.19 88 CYS A C 1
ATOM 710 O O . CYS A 1 88 ? -2.164 -4.754 18.745 1.00 96.19 88 CYS A O 1
ATOM 712 N N . THR A 1 89 ? -1.615 -2.853 19.790 1.00 96.62 89 THR A N 1
ATOM 713 C CA . THR A 1 89 ? -1.021 -3.510 20.963 1.00 96.62 89 THR A CA 1
ATOM 714 C C . THR A 1 89 ? -2.013 -4.429 21.674 1.00 96.62 89 THR A C 1
ATOM 716 O O . THR A 1 89 ? -1.633 -5.539 22.052 1.00 96.62 89 THR A O 1
ATOM 719 N N . SER A 1 90 ? -3.297 -4.054 21.751 1.00 96.81 90 SER A N 1
ATOM 720 C CA . SER A 1 90 ? -4.342 -4.940 22.283 1.00 96.81 90 SER A CA 1
ATOM 721 C C . SER A 1 90 ? -4.500 -6.231 21.465 1.00 96.81 90 SER A C 1
ATOM 723 O O . SER A 1 90 ? -4.693 -7.305 22.037 1.00 96.81 90 SER A O 1
ATOM 725 N N . LEU A 1 91 ? -4.382 -6.159 20.131 1.00 96.94 91 LEU A N 1
ATOM 726 C CA . LEU A 1 91 ? -4.427 -7.332 19.253 1.00 96.94 91 LEU A CA 1
ATOM 727 C C . LEU A 1 91 ? -3.170 -8.191 19.418 1.00 96.94 91 LEU A C 1
ATOM 729 O O . LEU A 1 91 ? -3.285 -9.414 19.488 1.00 96.94 91 LEU A O 1
ATOM 733 N N . LEU A 1 92 ? -1.992 -7.566 19.533 1.00 97.56 92 LEU A N 1
ATOM 734 C CA . LEU A 1 92 ? -0.735 -8.283 19.754 1.00 97.56 92 LEU A CA 1
ATOM 735 C C . LEU A 1 92 ? -0.774 -9.093 21.051 1.00 97.56 92 LEU A C 1
ATOM 737 O O . LEU A 1 92 ? -0.419 -10.269 21.048 1.00 97.56 92 LEU A O 1
ATOM 741 N N . GLN A 1 93 ? -1.250 -8.486 22.140 1.00 97.25 93 GLN A N 1
ATOM 742 C CA . GLN A 1 93 ? -1.385 -9.154 23.433 1.00 97.25 93 GLN A CA 1
ATOM 743 C C . GLN A 1 93 ? -2.429 -10.270 23.386 1.00 97.25 93 GLN A C 1
ATOM 745 O O . GLN A 1 93 ? -2.148 -11.394 23.795 1.00 97.25 93 GLN A O 1
ATOM 750 N N . ARG A 1 94 ? -3.623 -9.978 22.856 1.00 97.38 94 ARG A N 1
ATOM 751 C CA . ARG A 1 94 ? -4.745 -10.924 22.831 1.00 97.38 94 ARG A CA 1
ATOM 752 C C . ARG A 1 94 ? -4.458 -12.174 22.004 1.00 97.38 94 ARG A C 1
ATOM 754 O O . ARG A 1 94 ? -4.902 -13.253 22.379 1.00 97.38 94 ARG A O 1
ATOM 761 N N . TYR A 1 95 ? -3.767 -12.021 20.877 1.00 97.12 95 TYR A N 1
ATOM 762 C CA . TYR A 1 95 ? -3.545 -13.107 19.920 1.00 97.12 95 TYR A CA 1
ATOM 763 C C . TYR A 1 95 ? -2.093 -13.594 19.872 1.00 97.12 95 TYR A C 1
ATOM 765 O O . TYR A 1 95 ? -1.771 -14.461 19.066 1.00 97.12 95 TYR A O 1
ATOM 773 N N . GLY A 1 96 ? -1.209 -13.054 20.717 1.00 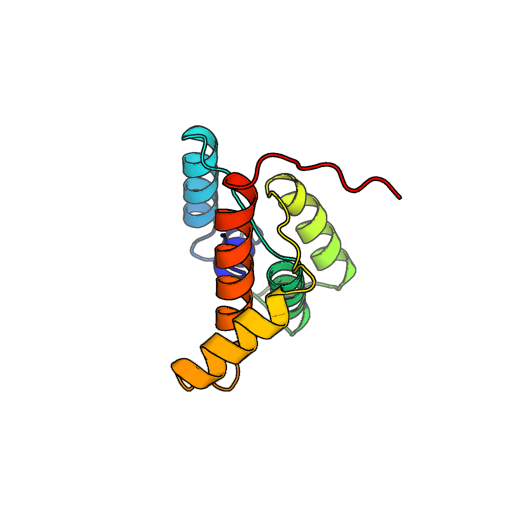95.19 96 GLY A N 1
ATOM 774 C CA . GLY A 1 96 ? 0.200 -13.449 20.763 1.00 95.19 96 GLY A CA 1
ATOM 775 C C . GLY A 1 96 ? 0.966 -13.172 19.464 1.00 95.19 96 GLY A C 1
ATOM 776 O O . GLY A 1 96 ? 1.915 -13.893 19.159 1.00 95.19 96 GLY A O 1
ATOM 777 N N . VAL A 1 97 ? 0.559 -12.159 18.694 1.00 96.38 97 VAL A N 1
ATOM 778 C CA . VAL A 1 97 ? 1.150 -11.823 17.386 1.00 96.38 97 VAL A CA 1
ATOM 779 C C . VAL A 1 97 ? 2.580 -11.305 17.561 1.00 96.38 97 VAL A C 1
ATOM 781 O O . VAL A 1 97 ? 2.849 -10.480 18.436 1.00 96.38 97 VAL A O 1
ATOM 784 N N . ARG A 1 98 ? 3.512 -11.783 16.726 1.00 94.38 98 ARG A N 1
ATOM 785 C CA . ARG A 1 98 ? 4.951 -11.474 16.823 1.00 94.38 98 ARG A CA 1
ATOM 786 C C . ARG A 1 98 ? 5.608 -11.318 15.451 1.00 94.38 98 ARG A C 1
ATOM 788 O O . ARG A 1 98 ? 5.106 -11.797 14.436 1.00 94.38 98 ARG A O 1
ATOM 795 N N . GLY A 1 99 ? 6.782 -10.684 15.433 1.00 94.62 99 GLY A N 1
ATOM 796 C CA . GLY A 1 99 ? 7.604 -10.542 14.229 1.00 94.62 99 GLY A CA 1
ATOM 797 C C . GLY A 1 99 ? 6.886 -9.771 13.120 1.00 94.62 99 GLY A C 1
ATOM 798 O O . GLY A 1 99 ? 6.228 -8.768 13.382 1.00 94.62 99 GLY A O 1
ATOM 799 N N . LYS A 1 100 ? 6.992 -10.250 11.876 1.00 91.50 100 LYS A N 1
ATOM 800 C CA . LYS A 1 100 ? 6.415 -9.569 10.702 1.00 91.50 100 LYS A CA 1
ATOM 801 C C . LYS A 1 100 ? 4.890 -9.434 10.758 1.00 91.50 100 LYS A C 1
ATOM 803 O O . LYS A 1 100 ? 4.361 -8.474 10.220 1.00 91.50 100 LYS A O 1
ATOM 808 N N . GLN A 1 101 ? 4.196 -10.324 11.468 1.00 94.12 101 GLN A N 1
ATOM 809 C CA . GLN A 1 101 ? 2.733 -10.281 11.598 1.00 94.12 101 GLN A CA 1
ATOM 810 C C . GLN A 1 101 ? 2.229 -9.055 12.382 1.00 94.12 101 GLN A C 1
ATOM 812 O O . GLN A 1 101 ? 1.040 -8.744 12.361 1.00 94.12 101 GLN A O 1
ATOM 817 N N . VAL A 1 102 ? 3.117 -8.321 13.064 1.00 95.50 102 VAL A N 1
ATOM 818 C CA . VAL A 1 102 ? 2.776 -7.032 13.687 1.00 95.50 102 VAL A CA 1
ATOM 819 C C . VAL A 1 102 ? 2.309 -6.015 12.634 1.00 95.50 102 VAL A C 1
ATOM 821 O O . VAL A 1 102 ? 1.427 -5.204 12.913 1.00 95.50 102 VAL A O 1
ATOM 824 N N . HIS A 1 103 ? 2.845 -6.086 11.413 1.00 94.06 103 HIS A N 1
ATOM 825 C CA . HIS A 1 103 ? 2.418 -5.248 10.293 1.00 94.06 103 HIS A CA 1
ATOM 826 C C . HIS A 1 103 ? 0.956 -5.512 9.917 1.00 94.06 103 HIS A C 1
ATOM 828 O O . HIS A 1 103 ? 0.178 -4.560 9.795 1.00 94.06 103 HIS A O 1
ATOM 834 N N . ASP A 1 104 ? 0.567 -6.786 9.852 1.00 94.50 104 ASP A N 1
ATOM 835 C CA . ASP A 1 104 ? -0.811 -7.209 9.592 1.00 94.50 104 ASP A CA 1
ATOM 836 C C . ASP A 1 104 ? -1.747 -6.770 10.727 1.00 94.50 104 ASP A C 1
ATOM 838 O O . ASP A 1 104 ? -2.839 -6.253 10.485 1.00 94.50 104 ASP A O 1
ATOM 842 N N . ALA A 1 105 ? -1.310 -6.892 11.986 1.00 96.19 105 ALA A N 1
ATOM 843 C CA . ALA A 1 105 ? -2.082 -6.422 13.137 1.00 96.19 105 ALA A CA 1
ATOM 844 C C . ALA A 1 105 ? -2.324 -4.902 13.099 1.00 96.19 105 ALA A C 1
ATOM 846 O O . ALA A 1 105 ? -3.413 -4.433 13.454 1.00 96.19 105 ALA A O 1
ATOM 847 N N . ASN A 1 106 ? -1.352 -4.121 12.621 1.00 95.31 106 ASN A N 1
ATOM 848 C CA . ASN A 1 106 ? -1.536 -2.685 12.441 1.00 95.31 106 ASN A CA 1
ATOM 849 C C . ASN A 1 106 ? -2.544 -2.371 11.321 1.00 95.31 106 ASN A C 1
ATOM 851 O O . ASN A 1 106 ? -3.426 -1.531 11.503 1.00 95.31 106 ASN A O 1
ATOM 855 N N . ILE A 1 107 ? -2.484 -3.092 10.197 1.00 94.69 107 ILE A N 1
ATOM 856 C CA . ILE A 1 107 ? -3.471 -3.011 9.105 1.00 94.69 107 ILE A CA 1
ATOM 857 C C . ILE A 1 107 ? -4.884 -3.295 9.642 1.00 94.69 107 ILE A C 1
ATOM 859 O O . ILE A 1 107 ? -5.795 -2.492 9.432 1.00 94.69 107 ILE A O 1
ATOM 863 N N . VAL A 1 108 ? -5.066 -4.372 10.414 1.00 95.00 108 VAL A N 1
ATOM 864 C CA . VAL A 1 108 ? -6.353 -4.704 11.056 1.00 95.00 108 VAL A CA 1
ATOM 865 C C . VAL A 1 108 ? -6.822 -3.588 11.992 1.00 95.00 108 VAL A C 1
ATOM 867 O O . VAL A 1 108 ? -8.012 -3.272 12.029 1.00 95.00 108 VAL A O 1
ATOM 870 N N . SER A 1 109 ? -5.904 -2.957 12.723 1.00 95.31 109 SER A N 1
ATOM 871 C CA . SER A 1 109 ? -6.224 -1.855 13.638 1.00 95.31 109 SER A CA 1
ATOM 872 C C . SER A 1 109 ? -6.774 -0.638 12.898 1.00 95.31 109 SER A C 1
ATOM 874 O O . SER A 1 109 ? -7.795 -0.086 13.312 1.00 95.31 109 SER A O 1
ATOM 876 N N . VAL A 1 110 ? -6.175 -0.279 11.758 1.00 94.81 110 VAL A N 1
ATOM 877 C CA . VAL A 1 110 ? -6.695 0.780 10.878 1.00 94.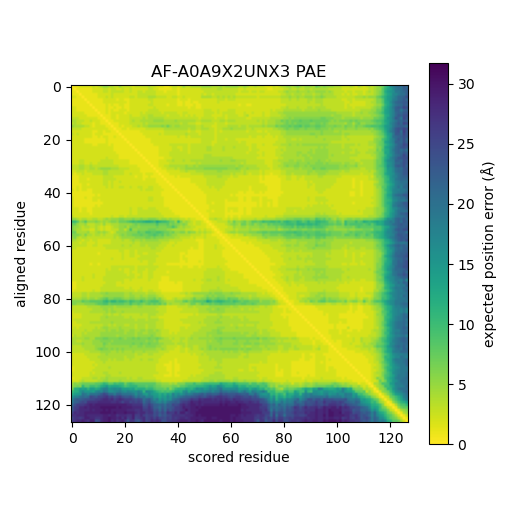81 110 VAL A CA 1
ATOM 878 C C . VAL A 1 110 ? -8.076 0.403 10.329 1.00 94.81 110 VAL A C 1
ATOM 880 O O . VAL A 1 110 ? -8.999 1.213 10.393 1.00 94.81 110 VAL A O 1
ATOM 883 N N . MET A 1 111 ? -8.270 -0.839 9.863 1.00 92.06 111 MET A N 1
ATOM 884 C CA . MET A 1 111 ? -9.582 -1.299 9.368 1.00 92.06 111 MET A CA 1
ATOM 885 C C . MET A 1 111 ? -10.667 -1.212 10.440 1.00 92.06 111 MET A C 1
ATOM 887 O O . MET A 1 111 ? -11.788 -0.787 10.157 1.00 92.06 111 MET A O 1
ATOM 891 N N . TYR A 1 112 ? -10.333 -1.605 11.670 1.00 90.62 112 TYR A N 1
ATOM 892 C CA . TYR A 1 112 ? -11.250 -1.557 12.801 1.00 90.62 112 TYR A CA 1
ATOM 893 C C . TYR A 1 112 ? -11.712 -0.122 13.082 1.00 90.62 112 TYR A C 1
ATOM 895 O O . TYR A 1 112 ? -12.891 0.100 13.352 1.00 90.62 112 TYR A O 1
ATOM 903 N N . ARG A 1 113 ? -10.804 0.857 12.983 1.00 84.44 113 ARG A N 1
ATOM 904 C CA . ARG A 1 113 ? -11.134 2.273 13.181 1.00 84.44 113 ARG A CA 1
ATOM 905 C C . ARG A 1 113 ? -11.992 2.838 12.060 1.00 84.44 113 ARG A C 1
ATOM 907 O O . ARG A 1 113 ? -13.038 3.405 12.356 1.00 84.44 113 ARG A O 1
ATOM 914 N N . CYS A 1 114 ? -11.637 2.597 10.800 1.00 75.69 114 CYS A N 1
ATOM 915 C CA . CYS A 1 114 ? -12.409 3.128 9.676 1.00 75.69 114 CYS A CA 1
ATOM 916 C C . CYS A 1 114 ? -13.853 2.612 9.647 1.00 75.69 114 CYS A C 1
ATOM 918 O O . CYS A 1 114 ? -14.756 3.363 9.296 1.00 75.69 114 CYS A O 1
ATOM 920 N N . ARG A 1 115 ? -14.098 1.368 10.085 1.00 67.06 115 ARG A N 1
ATOM 921 C CA . ARG A 1 115 ? -15.466 0.846 10.242 1.00 67.06 115 ARG A CA 1
ATOM 922 C C . ARG A 1 115 ? -16.277 1.606 11.304 1.00 67.06 115 ARG A C 1
ATOM 924 O O . ARG A 1 115 ? -17.495 1.664 11.203 1.00 67.06 115 ARG A O 1
ATOM 931 N N . HIS A 1 116 ? -15.624 2.145 12.332 1.00 59.47 116 HIS A N 1
ATOM 932 C CA . HIS A 1 116 ? -16.281 2.881 13.414 1.00 59.47 116 HIS A CA 1
ATOM 933 C C . HIS A 1 116 ? -16.451 4.377 13.129 1.00 59.47 116 HIS A C 1
ATOM 935 O O . HIS A 1 116 ? -17.357 4.984 13.700 1.00 59.47 116 HIS A O 1
ATOM 941 N N . ASP A 1 117 ? -15.625 4.964 12.263 1.00 56.19 117 ASP A N 1
ATOM 942 C CA . ASP A 1 117 ? -15.740 6.378 11.889 1.00 56.19 117 ASP A CA 1
ATOM 943 C C . ASP A 1 117 ? -16.908 6.625 10.905 1.00 56.19 117 ASP A C 1
ATOM 945 O O . ASP A 1 117 ? -17.484 7.705 10.923 1.00 56.19 117 ASP A O 1
ATOM 949 N N . ASP A 1 118 ? -17.352 5.607 10.153 1.00 51.84 118 ASP A N 1
ATOM 950 C CA . ASP A 1 118 ? -18.606 5.637 9.361 1.00 51.84 118 ASP A CA 1
ATOM 951 C C . ASP A 1 118 ? -19.885 5.580 10.231 1.00 51.84 118 ASP A C 1
ATOM 953 O O . ASP A 1 118 ? -20.992 5.770 9.732 1.00 51.84 118 ASP A O 1
ATOM 957 N N . VAL A 1 119 ? -19.756 5.308 11.538 1.00 45.59 119 VAL A N 1
ATOM 958 C CA . VAL A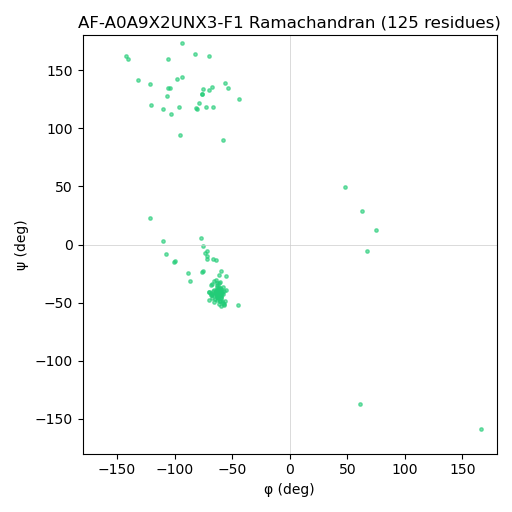 1 119 ? -20.884 5.166 12.485 1.00 45.59 119 VAL A CA 1
ATOM 959 C C . VAL A 1 119 ? -20.990 6.361 13.443 1.00 45.59 119 VAL A C 1
ATOM 961 O O . VAL A 1 119 ? -21.975 6.486 14.171 1.00 45.59 119 VAL A O 1
ATOM 964 N N . ARG A 1 120 ? -20.017 7.280 13.450 1.00 38.75 120 ARG A N 1
ATOM 965 C CA . ARG A 1 120 ? -20.124 8.516 14.237 1.00 38.75 120 ARG A CA 1
ATOM 966 C C . ARG A 1 120 ? -20.632 9.640 13.332 1.00 38.75 120 ARG A C 1
ATOM 968 O O . ARG A 1 120 ? -19.923 9.991 12.390 1.00 38.75 120 ARG A O 1
ATOM 975 N N . PRO A 1 121 ? -21.807 10.249 13.598 1.00 36.84 121 PRO A N 1
ATOM 976 C CA . PRO A 1 121 ? -22.113 11.527 12.973 1.00 36.84 121 PRO A CA 1
ATOM 977 C C . PRO A 1 121 ? -20.981 12.491 13.331 1.00 36.84 121 PRO A C 1
ATOM 979 O O . PRO A 1 121 ? -20.473 12.453 14.455 1.00 36.84 121 PRO A O 1
ATOM 982 N N . GLN A 1 122 ? -20.557 13.300 12.360 1.00 40.56 122 GLN A N 1
ATOM 983 C CA . GLN A 1 122 ? -19.542 14.334 12.543 1.00 40.56 122 GLN A CA 1
ATOM 984 C C . GLN A 1 122 ? -20.010 15.297 13.643 1.00 40.56 122 GLN A C 1
ATOM 986 O O . GLN A 1 122 ? -20.738 16.253 13.398 1.00 40.56 122 GLN A O 1
ATOM 991 N N . GLY A 1 123 ? -19.642 14.987 14.884 1.00 37.25 123 GLY A N 1
ATOM 992 C CA . GLY A 1 123 ? -19.812 15.845 16.039 1.00 37.25 123 GLY A CA 1
ATOM 993 C C . GLY A 1 123 ? -18.675 16.849 16.040 1.00 37.25 123 GLY A C 1
ATOM 994 O O . GLY A 1 123 ? -17.508 16.464 16.095 1.00 37.25 123 GLY A O 1
ATOM 995 N N . ALA A 1 124 ? -19.044 18.119 15.918 1.00 39.69 124 ALA A N 1
ATOM 996 C CA . ALA A 1 124 ? -18.169 19.275 15.939 1.00 39.69 124 ALA A CA 1
ATOM 997 C C . ALA A 1 124 ? -17.115 19.192 17.055 1.00 39.69 124 ALA A C 1
ATOM 999 O O . ALA A 1 124 ? -17.451 19.086 18.232 1.00 39.69 124 ALA A O 1
ATOM 1000 N N . CYS A 1 125 ? -15.845 19.314 16.677 1.00 32.84 125 CYS A N 1
ATOM 1001 C CA . CYS A 1 125 ? -14.815 19.793 17.584 1.00 32.84 125 CYS A CA 1
ATOM 1002 C C . CYS A 1 125 ? -14.690 21.298 17.316 1.00 32.84 125 CYS A C 1
ATOM 1004 O O . CYS A 1 125 ? -14.050 21.705 16.346 1.00 32.84 125 CYS A O 1
ATOM 1006 N N . GLN A 1 126 ? -15.408 22.107 18.098 1.00 34.84 126 GLN A N 1
ATOM 1007 C CA . GLN A 1 126 ? -15.097 23.528 18.232 1.00 34.84 126 GLN A CA 1
ATOM 1008 C C . GLN A 1 126 ? -13.870 23.644 19.142 1.00 34.84 126 GLN A C 1
ATOM 1010 O O . GLN A 1 126 ? -13.836 23.020 20.204 1.00 34.84 126 GLN A O 1
ATOM 1015 N N . VAL A 1 127 ? -12.875 24.400 18.679 1.00 44.84 127 VAL A N 1
ATOM 1016 C CA . VAL A 1 127 ? -11.805 24.968 19.511 1.00 44.84 127 VAL A CA 1
ATOM 1017 C C . VAL A 1 127 ? -12.336 26.244 20.146 1.00 44.84 127 VAL A C 1
ATOM 1019 O O . VAL A 1 127 ? -13.038 26.983 19.417 1.00 44.84 127 VAL A O 1
#

Foldseek 3Di:
DDALVLLLLCLDPLRPCNVVSVVVLVVCVVVVHAAADEPLRLVVNLCQQAVDDDSNDHDDSVRSVVSCVVCVVSHDYQYDDPCLVVQLVVCCVVVVDDDPCSSVSSVVSSVVVVVVVVVDDPDDDDD

pLDDT: mean 89.04, std 15.48, range [32.84, 97.69]

Organism: NCBI:txid146919

InterPro domains:
  IPR002716 PIN domain [PF01850] (1-112)
  IPR029060 PIN-like domain superfamily [SSF88723] (2-114)